Protein AF-A0A645BCF3-F1 (afdb_monomer_lite)

pLDDT: mean 91.85, std 11.13, range [36.22, 98.75]

InterPro domains:
  IPR027031 Glycyl-tRNA synthetase/DNA polymerase subunit gamma-2 [PTHR10745] (15-148)
  IPR045864 Class II Aminoacyl-tRNA synthetase/Biotinyl protein ligase (BPL) and lipoyl protein ligase (LPL) [G3DSA:3.30.930.10] (10-121)
  IPR045864 Class II Aminoacyl-tRNA synthetase/Biotinyl protein ligase (BPL) and lipoyl protein ligase (LPL) [SSF55681] (12-148)
  IPR060648 Glycyl-tRNA synthetase, insertion domain 1 [PF28494] (93-119)

Structure (mmCIF, N/CA/C/O backbone):
data_AF-A0A645BCF3-F1
#
_entry.id   AF-A0A645BCF3-F1
#
loop_
_atom_site.group_PDB
_atom_site.id
_atom_site.type_symbol
_atom_site.label_atom_id
_atom_site.label_alt_id
_atom_site.label_comp_id
_atom_site.label_asym_id
_atom_site.label_entity_id
_atom_site.label_seq_id
_atom_site.pdbx_PDB_ins_code
_atom_site.Cartn_x
_atom_site.Cartn_y
_atom_site.Cartn_z
_atom_site.occupancy
_atom_site.B_iso_or_equiv
_atom_site.auth_seq_id
_atom_site.auth_comp_id
_atom_site.auth_asym_id
_atom_site.auth_atom_id
_atom_site.pdbx_PDB_model_num
ATOM 1 N N . MET A 1 1 ? 20.199 -20.196 23.571 1.00 40.00 1 MET A N 1
ATOM 2 C CA . MET A 1 1 ? 19.570 -19.373 22.518 1.00 40.00 1 MET A CA 1
ATOM 3 C C . MET A 1 1 ? 19.523 -17.950 23.040 1.00 40.00 1 MET A C 1
ATOM 5 O O . MET A 1 1 ? 18.763 -17.687 23.958 1.00 40.00 1 MET A O 1
ATOM 9 N N . ALA A 1 2 ? 20.440 -17.091 22.593 1.00 36.22 2 ALA A N 1
ATOM 10 C CA . ALA A 1 2 ? 20.525 -15.718 23.082 1.00 36.22 2 ALA A CA 1
ATOM 11 C C . ALA A 1 2 ? 19.460 -14.863 22.382 1.00 36.22 2 ALA A C 1
ATOM 13 O O . ALA A 1 2 ? 19.438 -14.805 21.153 1.00 36.22 2 ALA A O 1
ATOM 14 N N . ALA A 1 3 ? 18.587 -14.234 23.171 1.00 46.78 3 ALA A N 1
ATOM 15 C CA . ALA A 1 3 ? 17.693 -13.181 22.714 1.00 46.78 3 ALA A CA 1
ATOM 16 C C . ALA A 1 3 ? 18.538 -12.063 22.084 1.00 46.78 3 ALA A C 1
ATOM 18 O O . ALA A 1 3 ? 19.460 -11.542 22.714 1.00 46.78 3 ALA A O 1
ATOM 19 N N . GLN A 1 4 ? 18.269 -11.736 20.822 1.00 46.06 4 GLN A N 1
ATOM 20 C CA . GLN A 1 4 ? 18.891 -10.591 20.168 1.00 46.06 4 GLN A CA 1
ATOM 21 C C . GLN A 1 4 ? 18.293 -9.333 20.800 1.00 46.06 4 GLN A C 1
ATOM 23 O O . GLN A 1 4 ? 17.137 -9.009 20.561 1.00 46.06 4 GLN A O 1
ATOM 28 N N . SER A 1 5 ? 19.064 -8.652 21.649 1.00 50.66 5 SER A N 1
ATOM 29 C CA . SER A 1 5 ? 18.701 -7.330 22.151 1.00 50.66 5 SER A CA 1
ATOM 30 C C . SER A 1 5 ? 18.668 -6.356 20.970 1.00 50.66 5 SER A C 1
ATOM 32 O O . SER A 1 5 ? 19.709 -6.118 20.345 1.00 50.66 5 SER A O 1
ATOM 34 N N . GLU A 1 6 ? 17.499 -5.807 20.654 1.00 55.47 6 GLU A N 1
ATOM 35 C CA . GLU A 1 6 ? 17.350 -4.770 19.635 1.00 55.47 6 GLU A CA 1
ATOM 36 C C . GLU A 1 6 ? 18.208 -3.559 20.017 1.00 55.47 6 GLU A C 1
ATOM 38 O O . GLU A 1 6 ? 17.997 -2.902 21.037 1.00 55.47 6 GLU A O 1
ATOM 43 N N . LYS A 1 7 ? 19.246 -3.286 19.223 1.00 54.88 7 LYS A N 1
ATOM 44 C CA . LYS A 1 7 ? 20.039 -2.065 19.384 1.00 54.88 7 LYS A CA 1
ATOM 45 C C . LYS A 1 7 ? 19.149 -0.880 19.003 1.00 54.88 7 LYS A C 1
ATOM 47 O O . LYS A 1 7 ? 18.524 -0.948 17.944 1.00 54.88 7 LYS A O 1
ATOM 52 N N . PRO A 1 8 ? 19.120 0.211 19.787 1.00 59.28 8 PRO A N 1
ATOM 53 C CA . PRO A 1 8 ? 18.316 1.372 19.440 1.00 59.28 8 PRO A CA 1
ATOM 54 C C . PRO A 1 8 ? 18.757 1.912 18.077 1.00 59.28 8 PRO A C 1
ATOM 56 O O . PRO A 1 8 ? 19.936 2.206 17.856 1.00 59.28 8 PRO A O 1
ATOM 59 N N . SER A 1 9 ? 17.803 2.005 17.148 1.00 71.00 9 SER A N 1
ATOM 60 C CA . SER A 1 9 ? 18.008 2.683 15.874 1.00 71.00 9 SER A CA 1
ATOM 61 C C . SER A 1 9 ? 18.352 4.141 16.157 1.00 71.00 9 SER A C 1
ATOM 63 O O . SER A 1 9 ? 17.624 4.855 16.840 1.00 71.00 9 SER A O 1
ATOM 65 N N . TRP A 1 10 ? 19.465 4.593 15.600 1.00 80.69 10 TRP A N 1
ATOM 66 C CA . TRP A 1 10 ? 19.931 5.977 15.661 1.00 80.69 10 TRP A CA 1
ATOM 67 C C . TRP A 1 10 ? 19.104 6.922 14.768 1.00 80.69 10 TRP A C 1
ATOM 69 O O . TRP A 1 10 ? 19.357 8.125 14.723 1.00 80.69 10 TRP A O 1
ATOM 79 N N . TYR A 1 11 ? 18.103 6.380 14.074 1.00 85.94 11 TYR A N 1
ATOM 80 C CA . TYR A 1 11 ? 17.143 7.105 13.261 1.00 85.94 11 TYR A CA 1
ATOM 81 C C . TYR A 1 11 ? 15.714 6.811 13.693 1.00 85.94 11 TYR A C 1
ATOM 83 O O . TYR A 1 11 ? 15.345 5.653 13.902 1.00 85.94 11 TYR A O 1
ATOM 91 N N . THR A 1 12 ? 14.901 7.860 13.745 1.00 93.50 12 THR A N 1
ATOM 92 C CA . THR A 1 12 ? 13.453 7.759 13.916 1.00 93.50 12 THR A CA 1
ATOM 93 C C . THR A 1 12 ? 12.769 7.666 12.554 1.00 93.50 12 THR A C 1
ATOM 95 O O . THR A 1 12 ? 13.319 8.090 11.535 1.00 93.50 12 THR A O 1
ATOM 98 N N . MET A 1 13 ? 11.542 7.143 12.512 1.00 92.81 13 MET A N 1
ATOM 99 C CA . MET A 1 13 ? 10.761 7.150 11.270 1.00 92.81 13 MET A CA 1
ATOM 100 C C . MET A 1 13 ? 10.535 8.573 10.749 1.00 92.81 13 MET A C 1
ATOM 102 O O . MET A 1 13 ? 10.660 8.807 9.549 1.00 92.81 13 MET A O 1
ATOM 106 N N . ASP A 1 14 ? 10.325 9.540 11.643 1.00 93.50 14 ASP A N 1
ATOM 107 C CA . ASP A 1 14 ? 10.162 10.950 11.276 1.00 93.50 14 ASP A CA 1
ATOM 108 C C . ASP A 1 14 ? 11.396 11.526 10.575 1.00 93.50 14 ASP A C 1
ATOM 110 O O . ASP A 1 14 ? 11.265 12.304 9.623 1.00 93.50 14 ASP A O 1
ATOM 114 N N . SER A 1 15 ? 12.606 11.131 10.997 1.00 95.12 15 SER A N 1
ATOM 115 C CA . SER A 1 15 ? 13.838 11.597 10.354 1.00 95.12 15 SER A CA 1
ATOM 116 C C . SER A 1 15 ? 13.993 11.019 8.946 1.00 95.12 15 SER A C 1
ATOM 118 O O . SER A 1 15 ? 14.386 11.740 8.024 1.00 95.12 15 SER A O 1
ATOM 120 N N . ILE A 1 16 ? 13.609 9.754 8.748 1.00 94.81 16 ILE A N 1
ATOM 121 C CA . ILE A 1 16 ? 13.612 9.088 7.440 1.00 94.81 16 ILE A CA 1
ATOM 122 C C . ILE A 1 16 ? 12.576 9.728 6.509 1.00 94.81 16 ILE A C 1
ATOM 124 O O . ILE A 1 16 ? 12.909 10.099 5.383 1.00 94.81 16 ILE A O 1
ATOM 128 N N . VAL A 1 17 ? 11.340 9.920 6.978 1.00 94.31 17 VAL A N 1
ATOM 129 C CA . VAL A 1 17 ? 10.263 10.554 6.199 1.00 94.31 17 VAL A CA 1
ATOM 130 C C . VAL A 1 17 ? 10.659 11.972 5.784 1.00 94.31 17 VAL A C 1
ATOM 132 O O . VAL A 1 17 ? 10.527 12.335 4.611 1.00 94.31 17 VAL A O 1
ATOM 135 N N . SER A 1 18 ? 11.224 12.750 6.711 1.00 95.06 18 SER A N 1
ATOM 136 C CA . SER A 1 18 ? 11.707 14.109 6.439 1.00 95.06 18 SER A CA 1
ATOM 137 C C . SER A 1 18 ? 12.804 14.129 5.373 1.00 95.06 18 SER A C 1
ATOM 139 O O . SER A 1 18 ? 12.777 14.967 4.469 1.00 95.06 18 SER A O 1
ATOM 141 N N . LEU A 1 19 ? 13.746 13.182 5.425 1.00 95.94 19 LEU A N 1
ATOM 142 C CA . LEU A 1 19 ? 14.794 13.032 4.415 1.00 95.94 19 LEU A CA 1
ATOM 143 C C . LEU A 1 19 ? 14.213 12.679 3.040 1.00 95.94 19 LEU A C 1
ATOM 145 O O . LEU A 1 19 ? 14.595 13.286 2.037 1.00 95.94 19 LEU A O 1
ATOM 149 N N . CYS A 1 20 ? 13.295 11.710 2.985 1.00 96.81 20 CYS A N 1
ATOM 150 C CA . CYS A 1 20 ? 12.659 11.273 1.745 1.00 96.81 20 CYS A CA 1
ATOM 151 C C . CYS A 1 20 ? 11.902 12.415 1.065 1.00 96.81 20 CYS A C 1
ATOM 153 O O . CYS A 1 20 ? 12.068 12.616 -0.141 1.00 96.81 20 CYS A O 1
ATOM 155 N N . LYS A 1 21 ? 11.137 13.193 1.837 1.00 95.19 21 LYS A N 1
ATOM 156 C CA . LYS A 1 21 ? 10.427 14.373 1.339 1.00 95.19 21 LYS A CA 1
ATOM 157 C C . LYS A 1 21 ? 11.403 15.468 0.899 1.00 95.19 21 LYS A C 1
ATOM 159 O O . LYS A 1 21 ? 11.313 15.960 -0.222 1.00 95.19 21 LYS A O 1
ATOM 164 N N . GLY A 1 22 ? 12.393 15.798 1.732 1.00 97.06 22 GLY A N 1
ATOM 165 C CA . GLY A 1 22 ? 13.365 16.861 1.454 1.00 97.06 22 GLY A CA 1
ATOM 166 C C . GLY A 1 22 ? 14.285 16.593 0.258 1.00 97.06 22 GLY A C 1
ATOM 167 O O . GLY A 1 22 ? 14.781 17.535 -0.353 1.00 97.06 22 GLY A O 1
ATOM 168 N N . ARG A 1 23 ? 14.509 15.322 -0.104 1.00 97.50 23 ARG A N 1
ATOM 169 C CA . ARG A 1 23 ? 15.382 14.929 -1.227 1.00 97.50 23 ARG A CA 1
ATOM 170 C C . ARG A 1 23 ? 14.639 14.454 -2.476 1.00 97.50 23 ARG A C 1
ATOM 172 O O . ARG A 1 23 ? 15.283 14.072 -3.446 1.00 97.50 23 ARG A O 1
ATOM 179 N N . GLY A 1 24 ? 13.310 14.458 -2.473 1.00 97.19 24 GLY A N 1
ATOM 180 C CA . GLY A 1 24 ? 12.518 14.032 -3.627 1.00 97.19 24 GLY A CA 1
ATOM 181 C C . GLY A 1 24 ? 12.557 12.535 -3.905 1.00 97.19 24 GLY A C 1
ATOM 182 O O . GLY A 1 24 ? 12.666 12.106 -5.056 1.00 97.19 24 GLY A O 1
ATOM 183 N N . PHE A 1 25 ? 12.441 11.740 -2.842 1.00 98.12 25 PHE A N 1
ATOM 184 C CA . PHE A 1 25 ? 12.156 10.313 -2.940 1.00 98.12 25 PHE A CA 1
ATOM 185 C C . PHE A 1 25 ? 10.652 10.049 -2.986 1.00 98.12 25 PHE A C 1
ATOM 187 O O . PHE A 1 25 ? 10.155 9.531 -3.982 1.00 98.12 25 PHE A O 1
ATOM 194 N N . VAL A 1 26 ? 9.924 10.399 -1.928 1.00 96.81 26 VAL A N 1
ATOM 195 C CA . VAL A 1 26 ? 8.499 10.075 -1.794 1.00 96.81 26 VAL A CA 1
ATOM 196 C C . VAL A 1 26 ? 7.765 11.259 -1.179 1.00 96.81 26 VAL A C 1
ATOM 198 O O . VAL A 1 26 ? 8.260 11.862 -0.225 1.00 96.81 26 VAL A O 1
ATOM 201 N N . TYR A 1 27 ? 6.587 11.554 -1.719 1.00 95.19 27 TYR A N 1
ATOM 202 C CA . TYR A 1 27 ? 5.659 12.575 -1.248 1.00 95.19 27 TYR A CA 1
ATOM 203 C C . TYR A 1 27 ? 4.299 11.940 -0.932 1.00 95.19 27 TYR A C 1
ATOM 205 O O . TYR A 1 27 ? 3.924 10.971 -1.599 1.00 95.19 27 TYR A O 1
ATOM 213 N N . PRO A 1 28 ? 3.542 12.446 0.058 1.00 94.38 28 PRO A N 1
ATOM 214 C CA . PRO A 1 28 ? 2.133 12.096 0.209 1.00 94.38 28 PRO A CA 1
ATOM 215 C C . PRO A 1 28 ? 1.368 12.399 -1.084 1.00 94.38 28 PRO A C 1
ATOM 217 O O . PRO A 1 28 ? 1.540 13.466 -1.671 1.00 94.38 28 PRO A O 1
ATOM 220 N N . GLY A 1 29 ? 0.521 11.478 -1.536 1.00 94.94 29 GLY A N 1
ATOM 221 C CA . GLY A 1 29 ? -0.277 11.707 -2.737 1.00 94.94 29 GLY A CA 1
ATOM 222 C C . GLY A 1 29 ? -1.233 12.877 -2.531 1.00 94.94 29 GLY A C 1
ATOM 223 O O . GLY A 1 29 ? -1.798 13.032 -1.451 1.00 94.94 29 GLY A O 1
ATOM 224 N N . SER A 1 30 ? -1.419 13.713 -3.555 1.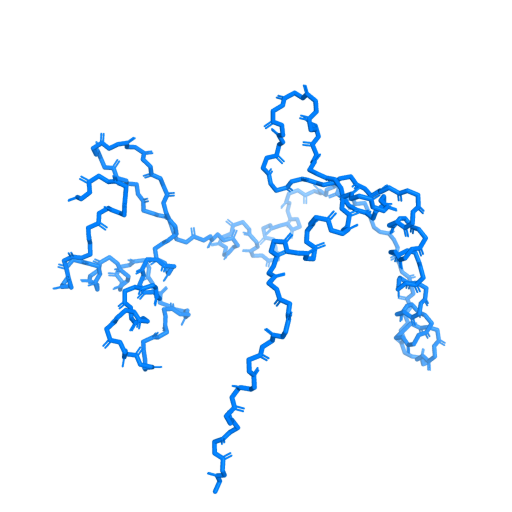00 94.62 30 SER A N 1
ATOM 225 C CA . SER A 1 30 ? -2.273 14.916 -3.478 1.00 94.62 30 SER A CA 1
ATOM 226 C C . SER A 1 30 ? -1.897 15.886 -2.341 1.00 94.62 30 SER A C 1
ATOM 228 O O . SER A 1 30 ? -2.768 16.524 -1.748 1.00 94.62 30 SER A O 1
ATOM 230 N N . GLU A 1 31 ? -0.603 16.014 -2.025 1.00 93.00 31 GLU A N 1
ATOM 231 C CA . GLU A 1 31 ? -0.093 16.777 -0.873 1.00 93.00 31 GLU A CA 1
ATOM 232 C C . GLU A 1 31 ? -0.666 18.202 -0.759 1.00 93.00 31 GLU A C 1
ATOM 234 O O . GLU A 1 31 ? -1.108 18.609 0.314 1.00 93.00 31 GLU A O 1
ATOM 239 N N . ILE A 1 32 ? -0.727 18.948 -1.868 1.00 94.56 32 ILE A N 1
ATOM 240 C CA . ILE A 1 32 ? -1.212 20.342 -1.876 1.00 94.56 32 ILE A CA 1
ATOM 241 C C . ILE A 1 32 ? -2.721 20.477 -1.609 1.00 94.56 32 ILE A C 1
ATOM 243 O O . ILE A 1 32 ? -3.208 21.587 -1.407 1.00 94.56 32 ILE A O 1
ATOM 247 N N . TYR A 1 33 ? -3.456 19.362 -1.601 1.00 94.94 33 TYR A N 1
ATOM 248 C CA . TYR A 1 33 ? -4.895 19.294 -1.338 1.00 94.94 33 TYR A CA 1
ATOM 249 C C . TYR A 1 33 ? -5.225 18.622 0.004 1.00 94.94 33 TYR A C 1
ATOM 251 O O . TYR A 1 33 ? -6.361 18.216 0.224 1.00 94.94 33 TYR A O 1
ATOM 259 N N . GLY A 1 34 ? -4.248 18.512 0.910 1.00 90.31 34 GLY A N 1
ATOM 260 C CA . GLY A 1 34 ? -4.435 17.901 2.232 1.00 90.31 34 GLY A CA 1
ATOM 261 C C . GLY A 1 34 ? -4.064 16.419 2.298 1.00 90.31 34 GLY A C 1
ATOM 262 O O . GLY A 1 34 ? -4.218 15.805 3.350 1.00 90.31 34 GLY A O 1
ATOM 263 N N . GLY A 1 35 ? -3.522 15.865 1.212 1.00 90.69 35 GLY A N 1
ATOM 264 C CA . GLY A 1 35 ? -3.100 14.474 1.144 1.00 90.69 35 GLY A CA 1
ATOM 265 C C . GLY A 1 35 ? -4.251 13.506 0.862 1.00 90.69 35 GLY A C 1
ATOM 266 O O . GLY A 1 35 ? -5.413 13.759 1.169 1.00 90.69 35 GLY A O 1
ATOM 267 N N . LEU A 1 36 ? -3.914 12.361 0.281 1.00 91.38 36 LEU A N 1
ATOM 268 C CA . LEU A 1 36 ? -4.816 11.233 0.101 1.00 91.38 36 LEU A CA 1
ATOM 269 C C . LEU A 1 36 ? -4.209 10.020 0.805 1.00 91.38 36 LEU A C 1
ATOM 271 O O . LEU A 1 36 ? -3.136 9.539 0.425 1.00 91.38 36 LEU A O 1
ATOM 275 N N . ALA A 1 37 ? -4.895 9.546 1.847 1.00 88.38 37 ALA A N 1
ATOM 276 C CA . ALA A 1 37 ? -4.451 8.401 2.631 1.00 88.38 37 ALA A CA 1
ATOM 277 C C . ALA A 1 37 ? -4.163 7.195 1.723 1.00 88.38 37 ALA A C 1
ATOM 279 O O . ALA A 1 37 ? -4.878 6.948 0.752 1.00 88.38 37 ALA A O 1
ATOM 280 N N . ASN A 1 38 ? -3.112 6.446 2.056 1.00 88.81 38 ASN A N 1
ATOM 281 C CA . ASN A 1 38 ? -2.662 5.266 1.312 1.00 88.81 38 ASN A CA 1
ATOM 282 C C . ASN A 1 38 ? -2.245 5.532 -0.147 1.00 88.81 38 ASN A C 1
ATOM 284 O O . ASN A 1 38 ? -2.247 4.616 -0.969 1.00 88.81 38 ASN A O 1
ATOM 288 N N . SER A 1 39 ? -1.859 6.767 -0.476 1.00 94.94 39 SER A N 1
ATOM 289 C CA . SER A 1 39 ? -1.313 7.118 -1.787 1.00 94.94 39 SER A CA 1
ATOM 290 C C . SER A 1 39 ? -0.041 7.955 -1.661 1.00 94.94 39 SER A C 1
ATOM 292 O O . SER A 1 39 ? 0.096 8.764 -0.740 1.00 94.94 39 SER A O 1
ATOM 294 N N . TRP A 1 40 ? 0.896 7.752 -2.591 1.00 95.69 40 TRP A N 1
ATOM 295 C CA . TRP A 1 40 ? 2.193 8.425 -2.602 1.00 95.69 40 TRP A CA 1
ATOM 296 C C . TRP A 1 40 ? 2.703 8.661 -4.019 1.00 95.69 40 TRP A C 1
ATOM 298 O O . TRP A 1 40 ? 2.588 7.789 -4.885 1.00 95.69 40 TRP A O 1
ATOM 308 N N . ASP A 1 41 ? 3.366 9.798 -4.206 1.00 96.75 41 ASP A N 1
ATOM 309 C CA . ASP A 1 41 ? 4.047 10.166 -5.441 1.00 96.75 41 ASP A CA 1
ATOM 310 C C . ASP A 1 41 ? 5.561 9.981 -5.287 1.00 96.75 41 ASP A C 1
ATOM 312 O O . ASP A 1 41 ? 6.162 10.368 -4.283 1.00 96.75 41 ASP A O 1
ATOM 316 N N . TYR A 1 42 ? 6.203 9.383 -6.293 1.00 97.94 42 TYR A N 1
ATOM 317 C CA . TYR A 1 42 ? 7.656 9.204 -6.305 1.00 97.94 42 TYR A CA 1
ATOM 318 C C . TYR A 1 42 ? 8.319 10.376 -7.027 1.00 97.94 42 TYR A C 1
ATOM 320 O O . TYR A 1 42 ? 8.084 10.581 -8.217 1.00 97.94 42 TYR A O 1
ATOM 328 N N . GLY A 1 43 ? 9.172 11.112 -6.312 1.00 97.38 43 GLY A N 1
ATOM 329 C CA . GLY A 1 43 ? 9.950 12.220 -6.868 1.00 97.38 43 GLY A CA 1
ATOM 330 C C . GLY A 1 43 ? 11.111 11.761 -7.765 1.00 97.38 43 GLY A C 1
ATOM 331 O O . GLY A 1 43 ? 11.276 10.560 -8.002 1.00 97.38 43 GLY A O 1
ATOM 332 N N . PRO A 1 44 ? 11.958 12.692 -8.246 1.00 98.25 44 PRO A N 1
ATOM 333 C CA . PRO A 1 44 ? 13.027 12.382 -9.200 1.00 98.25 44 PRO A CA 1
ATOM 334 C C . PRO A 1 44 ? 14.008 11.302 -8.722 1.00 98.25 44 PRO A C 1
ATOM 336 O O . PRO A 1 44 ? 14.340 10.391 -9.475 1.00 98.25 44 PRO A O 1
ATOM 339 N N . LEU A 1 45 ? 14.446 11.349 -7.459 1.00 98.31 45 LEU A N 1
ATOM 340 C CA . LEU A 1 45 ? 15.317 10.302 -6.911 1.00 98.31 45 LEU A CA 1
ATOM 341 C C . LEU A 1 45 ? 14.534 9.026 -6.591 1.00 98.31 45 LEU A C 1
ATOM 343 O O . LEU A 1 45 ? 15.055 7.920 -6.730 1.00 98.31 45 LEU A O 1
ATOM 347 N N . GLY A 1 46 ? 13.271 9.166 -6.190 1.00 98.31 46 GLY A N 1
ATOM 348 C CA . GLY A 1 46 ? 12.405 8.042 -5.853 1.00 98.31 46 GLY A CA 1
ATOM 349 C C . GLY A 1 46 ? 12.060 7.161 -7.043 1.00 98.31 46 GLY A C 1
ATOM 350 O O . GLY A 1 46 ? 12.053 5.937 -6.909 1.00 98.31 46 GLY A O 1
ATOM 351 N N . VAL A 1 47 ? 11.793 7.756 -8.209 1.00 98.44 47 VAL A N 1
ATOM 352 C CA . VAL A 1 47 ? 11.481 6.995 -9.423 1.00 98.44 47 VAL A CA 1
ATOM 353 C C . VAL A 1 47 ? 12.697 6.205 -9.903 1.00 98.44 47 VAL A C 1
ATOM 355 O O . VAL A 1 47 ? 12.563 5.013 -10.183 1.00 98.44 47 VAL A O 1
ATOM 358 N N . GLU A 1 48 ? 13.893 6.803 -9.884 1.00 98.50 48 GLU A N 1
ATOM 359 C CA . GLU A 1 48 ? 15.138 6.105 -10.222 1.00 98.50 48 GLU A CA 1
ATOM 360 C C . GLU A 1 48 ? 15.449 4.986 -9.231 1.00 98.50 48 GLU A C 1
ATOM 362 O O . GLU A 1 48 ? 15.754 3.860 -9.630 1.00 98.50 48 GLU A O 1
ATOM 367 N N . TYR A 1 49 ? 15.300 5.257 -7.934 1.00 98.19 49 TYR A N 1
ATOM 368 C CA . TYR A 1 49 ? 15.479 4.257 -6.887 1.00 98.19 49 TYR A CA 1
ATOM 369 C C . TYR A 1 49 ? 14.517 3.071 -7.054 1.00 98.19 49 TYR A C 1
ATOM 371 O O . TYR A 1 49 ? 14.954 1.919 -7.121 1.00 98.19 49 TYR A O 1
ATOM 379 N N . LYS A 1 50 ? 13.215 3.339 -7.214 1.00 98.31 50 LYS A N 1
ATOM 380 C CA . LYS A 1 50 ? 12.187 2.313 -7.44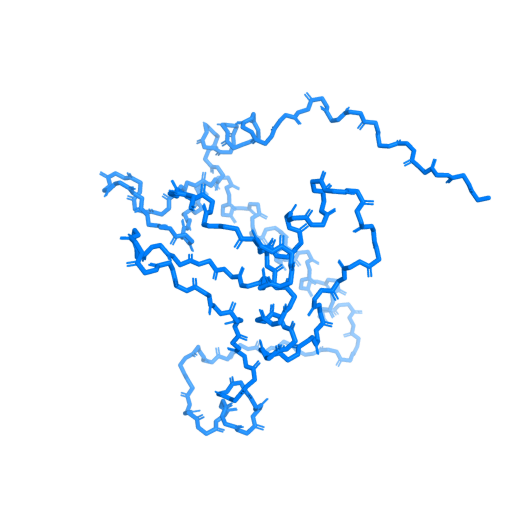4 1.00 98.31 50 LYS A CA 1
ATOM 381 C C . LYS A 1 50 ? 12.488 1.492 -8.698 1.00 98.31 50 LYS A C 1
ATOM 383 O O . LYS A 1 50 ? 12.387 0.266 -8.669 1.00 98.31 50 LYS A O 1
ATOM 388 N N . ASN A 1 51 ? 12.878 2.143 -9.792 1.00 98.62 51 ASN A N 1
ATOM 389 C CA . ASN A 1 51 ? 13.199 1.468 -11.047 1.00 98.62 51 ASN A CA 1
ATOM 390 C C . ASN A 1 51 ? 14.465 0.607 -10.934 1.00 98.62 51 ASN A C 1
ATOM 392 O O . ASN A 1 51 ? 14.491 -0.502 -11.468 1.00 98.62 51 ASN A O 1
ATOM 396 N N . ASN A 1 52 ? 15.485 1.063 -10.203 1.00 98.62 52 ASN A N 1
ATOM 397 C CA . ASN A 1 52 ? 16.683 0.274 -9.909 1.00 98.62 52 ASN A CA 1
ATOM 398 C C . ASN A 1 52 ? 16.345 -1.013 -9.148 1.00 98.62 52 ASN A C 1
ATOM 400 O O . ASN A 1 52 ? 16.802 -2.085 -9.546 1.00 98.62 52 ASN A O 1
ATOM 404 N N . ILE A 1 53 ? 15.499 -0.930 -8.116 1.00 98.62 53 ILE A N 1
ATOM 405 C CA . ILE A 1 53 ? 15.047 -2.109 -7.362 1.00 98.62 53 ILE A CA 1
ATOM 406 C C . ILE A 1 53 ? 14.280 -3.072 -8.267 1.00 98.62 53 ILE A C 1
ATOM 408 O O . ILE A 1 53 ? 14.601 -4.259 -8.303 1.00 98.62 53 ILE A O 1
ATOM 412 N N . LYS A 1 54 ? 13.307 -2.569 -9.040 1.00 98.50 54 LYS A N 1
ATOM 413 C CA . LYS A 1 54 ? 12.529 -3.396 -9.976 1.00 98.50 54 LYS A CA 1
ATOM 414 C C . LYS A 1 54 ? 13.433 -4.133 -10.966 1.00 98.50 54 LYS A C 1
ATOM 416 O O . LYS A 1 54 ? 13.260 -5.332 -11.165 1.00 98.50 54 LYS A O 1
ATOM 421 N N . ARG A 1 55 ? 14.427 -3.447 -11.544 1.00 98.69 55 ARG A N 1
ATOM 422 C CA . ARG A 1 55 ? 15.405 -4.053 -12.466 1.00 98.69 55 ARG A CA 1
ATOM 423 C C . ARG A 1 55 ? 16.259 -5.121 -11.791 1.00 98.69 55 ARG A C 1
ATOM 425 O O . ARG A 1 55 ? 16.439 -6.193 -12.364 1.00 98.69 55 ARG A O 1
ATOM 432 N N . ALA A 1 56 ? 16.774 -4.844 -10.594 1.00 98.75 56 ALA A N 1
ATOM 433 C CA . ALA A 1 56 ? 17.588 -5.800 -9.848 1.00 98.75 56 ALA A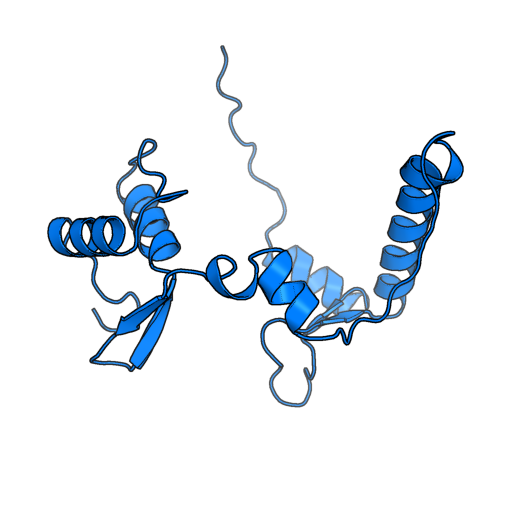 CA 1
ATOM 434 C C . ALA A 1 56 ? 16.791 -7.070 -9.509 1.00 98.75 56 ALA A C 1
ATOM 436 O O . ALA A 1 56 ? 17.276 -8.180 -9.728 1.00 98.75 56 ALA A O 1
ATOM 437 N N . TRP A 1 57 ? 15.546 -6.907 -9.051 1.00 98.62 57 TRP A N 1
ATOM 438 C CA . TRP A 1 57 ? 14.639 -8.018 -8.768 1.00 98.62 57 TRP A CA 1
ATOM 439 C C . TRP A 1 57 ? 14.321 -8.824 -10.033 1.00 98.62 57 TRP A C 1
ATOM 441 O O . TRP A 1 57 ? 14.475 -10.043 -10.041 1.00 98.62 57 TRP A O 1
ATOM 451 N N . TRP A 1 58 ? 13.958 -8.148 -11.127 1.00 98.44 58 TRP A N 1
ATOM 452 C CA . TRP A 1 58 ? 13.617 -8.800 -12.392 1.00 98.44 58 TRP A CA 1
ATOM 453 C C . TRP A 1 58 ? 14.779 -9.619 -12.949 1.00 98.44 58 TRP A C 1
ATOM 455 O O . TRP A 1 58 ? 14.606 -10.772 -13.343 1.00 98.44 58 TRP A O 1
ATOM 465 N N . ARG A 1 59 ? 15.988 -9.049 -12.925 1.00 98.44 59 ARG A N 1
ATOM 466 C CA . ARG A 1 59 ? 17.196 -9.768 -13.318 1.00 98.44 59 ARG A CA 1
ATOM 467 C C . ARG A 1 59 ? 17.378 -11.025 -12.471 1.00 98.44 59 ARG A C 1
ATOM 469 O O . ARG A 1 59 ? 17.531 -12.108 -13.025 1.00 98.44 59 ARG A O 1
AT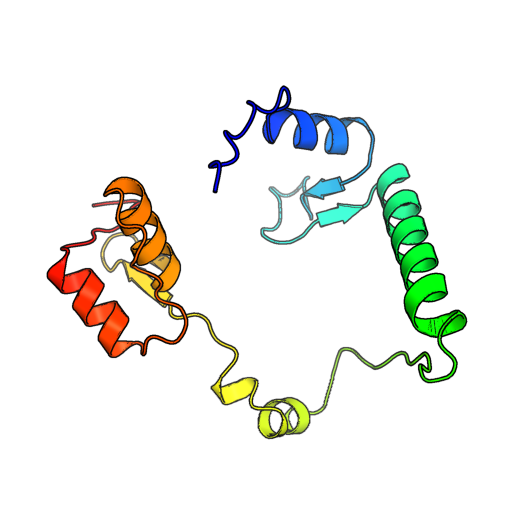OM 476 N N . LYS A 1 60 ? 17.328 -10.886 -11.143 1.00 98.31 60 LYS A N 1
ATOM 477 C CA . LYS A 1 60 ? 17.646 -11.984 -10.228 1.00 98.31 60 LYS A CA 1
ATOM 478 C C . LYS A 1 60 ? 16.635 -13.127 -10.279 1.00 98.31 60 LYS A C 1
ATOM 480 O O . LYS A 1 60 ? 17.025 -14.290 -10.271 1.00 98.31 60 LYS A O 1
ATOM 485 N N . PHE A 1 61 ? 15.349 -12.799 -10.270 1.00 98.06 61 PHE A N 1
ATOM 486 C CA . PHE A 1 61 ? 14.295 -13.793 -10.083 1.00 98.06 61 PHE A CA 1
ATOM 487 C C . PHE A 1 61 ? 13.664 -14.249 -11.392 1.00 98.06 61 PHE A C 1
ATOM 489 O O . PHE A 1 61 ? 13.187 -15.377 -11.449 1.00 98.06 61 PHE A O 1
ATOM 496 N N . VAL A 1 62 ? 13.675 -13.426 -12.443 1.00 97.88 62 VAL A N 1
ATOM 497 C CA . VAL A 1 62 ? 13.102 -13.797 -13.744 1.00 97.88 62 VAL A CA 1
ATOM 498 C C . VAL A 1 62 ? 14.203 -14.209 -14.715 1.00 97.88 62 VAL A C 1
ATOM 500 O O . VAL A 1 62 ? 14.234 -15.357 -15.130 1.00 97.88 62 VAL A O 1
ATOM 503 N N . GLN A 1 63 ? 15.140 -13.315 -15.044 1.00 98.12 63 GLN A N 1
ATOM 504 C CA . GLN A 1 63 ? 16.108 -13.557 -16.129 1.00 98.12 63 GLN A CA 1
ATOM 505 C C . GLN A 1 63 ? 17.195 -14.585 -15.785 1.00 98.12 63 GLN A C 1
ATOM 507 O O . GLN A 1 63 ? 17.632 -15.327 -16.658 1.00 98.12 63 GLN A O 1
ATOM 512 N N . GLU A 1 64 ? 17.654 -14.622 -14.532 1.00 98.31 64 GLU A N 1
ATOM 513 C CA . GLU A 1 64 ? 18.673 -15.578 -14.070 1.00 98.31 64 GLU A CA 1
ATOM 514 C C . GLU A 1 64 ? 18.084 -16.958 -13.706 1.00 98.31 64 GLU A C 1
ATOM 516 O O . GLU A 1 64 ? 18.839 -17.883 -13.407 1.00 98.31 64 GLU A O 1
ATOM 521 N N . SER A 1 65 ? 16.754 -17.122 -13.742 1.00 97.88 65 SER A N 1
ATOM 522 C CA . SER A 1 65 ? 16.077 -18.402 -13.506 1.00 97.88 65 SER A CA 1
ATOM 523 C C . SER A 1 65 ? 15.687 -19.055 -14.837 1.00 97.88 65 SER A C 1
ATOM 525 O O . SER A 1 65 ? 14.956 -18.441 -15.611 1.00 97.88 65 SER A O 1
ATOM 527 N N . PRO A 1 66 ? 16.075 -20.316 -15.108 1.00 97.44 66 PRO A N 1
ATOM 528 C CA . PRO A 1 66 ? 15.689 -20.999 -16.345 1.00 97.44 66 PRO A CA 1
ATOM 529 C C . PRO A 1 66 ? 14.200 -21.387 -16.391 1.00 97.44 66 PRO A C 1
ATOM 531 O O . PRO A 1 66 ? 13.728 -21.848 -17.426 1.00 97.44 66 PRO A O 1
ATOM 534 N N . TYR A 1 67 ? 13.466 -21.233 -15.283 1.00 98.06 67 TYR A N 1
ATOM 535 C CA . TYR A 1 67 ? 12.079 -21.690 -15.145 1.00 98.06 67 TYR A CA 1
ATOM 536 C C . TYR A 1 67 ? 11.048 -20.559 -15.101 1.00 98.06 67 TYR A C 1
ATOM 538 O O . TYR A 1 67 ? 9.851 -20.832 -15.144 1.00 98.06 67 TYR A O 1
ATOM 546 N N . ASN A 1 68 ? 11.484 -19.300 -15.010 1.00 98.12 68 ASN A N 1
ATOM 547 C CA . ASN A 1 68 ? 10.577 -18.169 -14.840 1.00 98.12 68 ASN A CA 1
ATOM 548 C C . ASN A 1 68 ? 10.428 -17.383 -16.144 1.00 98.12 68 ASN A C 1
ATOM 550 O O . ASN A 1 68 ? 11.395 -17.147 -16.863 1.00 98.12 68 ASN A O 1
ATOM 554 N N . VAL A 1 69 ? 9.202 -16.941 -16.427 1.00 97.31 69 VAL A N 1
ATOM 555 C CA . VAL A 1 69 ? 8.861 -16.166 -17.625 1.00 97.31 69 VAL A CA 1
ATOM 556 C C . VAL A 1 69 ? 8.177 -14.872 -17.204 1.00 97.31 69 VAL A C 1
ATOM 558 O O . VAL A 1 69 ? 7.322 -14.866 -16.320 1.00 97.31 69 VAL A O 1
ATOM 561 N N . GLY A 1 70 ? 8.567 -13.766 -17.833 1.00 97.19 70 GLY A N 1
ATOM 562 C CA . GLY A 1 70 ? 7.927 -12.475 -17.620 1.00 97.19 70 GLY A CA 1
ATOM 563 C C . GLY A 1 70 ? 6.572 -12.379 -18.317 1.00 97.19 70 GLY A C 1
ATOM 564 O O . GLY A 1 70 ? 6.445 -12.771 -19.474 1.00 97.19 70 GLY A O 1
ATOM 565 N N . MET A 1 71 ? 5.583 -11.811 -17.633 1.00 97.31 71 MET A N 1
ATOM 566 C CA . MET A 1 71 ? 4.252 -11.522 -18.166 1.00 97.31 71 MET A CA 1
ATOM 567 C C . MET A 1 71 ? 3.755 -10.197 -17.580 1.00 97.31 71 MET A C 1
ATOM 569 O O . MET A 1 71 ? 4.048 -9.896 -16.424 1.00 97.31 71 MET A O 1
ATOM 573 N N . ASP A 1 72 ? 3.006 -9.427 -18.367 1.00 97.31 72 ASP A N 1
ATOM 574 C CA . ASP A 1 72 ? 2.332 -8.202 -17.928 1.00 97.31 72 ASP A CA 1
ATOM 575 C C . ASP A 1 72 ? 0.829 -8.336 -18.201 1.00 97.31 72 ASP A C 1
ATOM 577 O O . ASP A 1 72 ? 0.422 -8.616 -19.330 1.00 97.31 72 ASP A O 1
ATOM 581 N N . ALA A 1 73 ? 0.014 -8.221 -17.154 1.00 97.31 73 ALA A N 1
ATOM 582 C CA . ALA A 1 73 ? -1.419 -8.495 -17.191 1.00 97.31 73 ALA A CA 1
ATOM 583 C C . ALA A 1 73 ? -2.234 -7.221 -16.950 1.00 97.31 73 ALA A C 1
ATOM 585 O O . ALA A 1 73 ? -1.798 -6.295 -16.267 1.00 97.31 73 ALA A O 1
ATOM 586 N N . ALA A 1 74 ? -3.456 -7.187 -17.483 1.00 97.12 74 ALA A N 1
ATOM 587 C CA . ALA A 1 74 ? -4.369 -6.074 -17.253 1.00 97.12 74 ALA A CA 1
ATOM 588 C C . ALA A 1 74 ? -4.785 -5.983 -15.771 1.00 97.12 74 ALA A C 1
ATOM 590 O O . ALA A 1 74 ? -5.105 -6.992 -15.148 1.00 97.12 74 ALA A O 1
ATOM 591 N N . ILE A 1 75 ? -4.832 -4.758 -15.233 1.00 96.50 75 ILE A N 1
ATOM 592 C CA . ILE A 1 75 ? -5.288 -4.485 -13.856 1.00 96.50 75 ILE A CA 1
ATOM 593 C C . ILE A 1 75 ? -6.801 -4.711 -13.724 1.00 96.50 75 ILE A C 1
ATOM 595 O O . ILE A 1 75 ? -7.271 -5.258 -12.730 1.00 96.50 75 ILE A O 1
ATOM 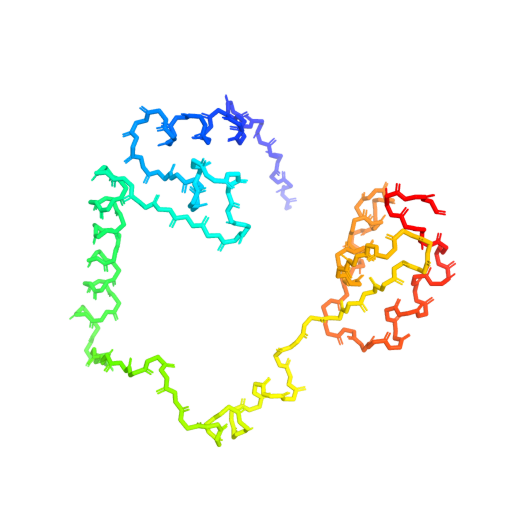599 N N . LEU A 1 76 ? -7.575 -4.283 -14.726 1.00 96.75 76 LEU A N 1
ATOM 600 C CA . LEU A 1 76 ? -9.018 -4.505 -14.762 1.00 96.75 76 LEU A CA 1
ATOM 601 C C . LEU A 1 76 ? -9.297 -5.903 -15.314 1.00 96.75 76 LEU A C 1
ATOM 603 O O . LEU A 1 76 ? -8.903 -6.223 -16.435 1.00 96.75 76 LEU A O 1
ATOM 607 N N . MET A 1 77 ? -9.987 -6.721 -14.523 1.00 96.00 77 MET A N 1
ATOM 608 C CA . MET A 1 77 ? -10.257 -8.124 -14.829 1.00 96.00 77 MET A CA 1
ATOM 609 C C . MET A 1 77 ? -11.759 -8.413 -14.810 1.00 96.00 77 MET A C 1
ATOM 611 O O . MET A 1 77 ? -12.541 -7.684 -14.201 1.00 96.00 77 MET A O 1
ATOM 615 N N . ASN A 1 78 ? -12.163 -9.510 -15.453 1.00 97.69 78 ASN A N 1
ATOM 616 C CA . ASN A 1 78 ? -13.515 -10.044 -15.307 1.00 97.69 78 ASN A CA 1
ATOM 617 C C . ASN A 1 78 ? -13.752 -10.478 -13.837 1.00 97.69 78 ASN A C 1
ATOM 619 O O . ASN A 1 78 ? -12.910 -11.225 -13.320 1.00 97.69 78 ASN A O 1
ATOM 623 N N . PRO A 1 79 ? -14.873 -10.083 -13.192 1.00 96.88 79 PRO A N 1
ATOM 624 C CA . PRO A 1 79 ? -15.180 -10.422 -11.797 1.00 96.88 79 PRO A CA 1
ATOM 625 C C . PRO A 1 79 ? -15.130 -11.918 -11.459 1.00 96.88 79 PRO A C 1
ATOM 627 O O . PRO A 1 79 ? -14.744 -12.273 -10.347 1.00 96.88 79 PRO A O 1
ATOM 630 N N . GLU A 1 80 ? -15.439 -12.803 -12.411 1.00 98.00 80 GLU A N 1
ATOM 631 C CA . GLU A 1 80 ? -15.369 -14.258 -12.208 1.00 98.00 80 GLU A CA 1
ATOM 632 C C . GLU A 1 80 ? -13.957 -14.724 -11.821 1.00 98.00 80 GLU A C 1
ATOM 634 O O . GLU A 1 80 ? -13.800 -15.683 -11.069 1.00 98.00 80 GLU A O 1
ATOM 639 N N . THR A 1 81 ? -12.912 -13.998 -12.239 1.00 97.56 81 THR A N 1
ATOM 640 C CA . THR A 1 81 ? -11.527 -14.252 -11.800 1.00 97.56 81 THR A CA 1
ATOM 641 C C . THR A 1 81 ? -11.389 -14.130 -10.280 1.00 97.56 81 THR A C 1
ATOM 643 O O . THR A 1 81 ? -10.678 -14.907 -9.639 1.00 97.56 81 THR A O 1
ATOM 646 N N . TRP A 1 82 ? -12.063 -13.151 -9.679 1.00 96.75 82 TRP A N 1
ATOM 647 C CA . TRP A 1 82 ? -11.977 -12.858 -8.247 1.00 96.75 82 TRP A CA 1
ATOM 648 C C . TRP A 1 82 ? -12.851 -13.805 -7.426 1.00 96.75 82 TRP A C 1
ATOM 650 O O . TRP A 1 82 ? -12.501 -14.134 -6.294 1.00 96.75 82 TRP A O 1
ATOM 660 N N . VAL A 1 83 ? -13.957 -14.277 -8.008 1.00 97.06 83 VAL A N 1
ATOM 661 C CA . VAL A 1 83 ? -14.787 -15.338 -7.423 1.00 97.06 83 VAL A CA 1
ATOM 662 C C . VAL A 1 83 ? -14.015 -16.655 -7.419 1.00 97.06 83 VAL A C 1
ATOM 664 O O . VAL A 1 83 ? -13.839 -17.255 -6.362 1.00 97.06 83 VAL A O 1
ATOM 667 N N . ALA A 1 84 ? -13.484 -17.069 -8.572 1.00 97.31 84 ALA A N 1
ATOM 668 C CA . ALA A 1 84 ? -12.776 -18.339 -8.725 1.00 97.31 84 ALA A CA 1
ATOM 669 C C . ALA A 1 84 ? -11.499 -18.427 -7.872 1.00 97.31 84 ALA A C 1
ATOM 671 O O . ALA A 1 84 ? -11.171 -19.494 -7.363 1.00 97.31 84 ALA A O 1
ATOM 672 N N . SER A 1 85 ? -10.791 -17.310 -7.683 1.00 96.62 85 SER A N 1
ATOM 673 C CA . SER A 1 85 ? -9.618 -17.243 -6.798 1.00 96.62 85 SER A CA 1
ATOM 674 C C . SER A 1 85 ? -9.964 -17.108 -5.308 1.00 96.62 85 SER A C 1
ATOM 676 O O . SER A 1 85 ? -9.061 -17.140 -4.478 1.00 96.62 85 SER A O 1
ATOM 678 N N . GLY A 1 86 ? -11.245 -16.945 -4.956 1.00 95.81 86 GLY A N 1
ATOM 679 C CA . GLY A 1 86 ? -11.716 -16.799 -3.577 1.00 95.81 86 GLY A CA 1
ATOM 680 C C . GLY A 1 86 ? -11.578 -15.395 -2.980 1.00 95.81 86 GLY A C 1
ATOM 681 O O . GLY A 1 86 ? -12.029 -15.180 -1.856 1.00 95.81 86 GLY A O 1
ATOM 682 N N . HIS A 1 87 ? -11.029 -14.415 -3.708 1.00 95.75 87 HIS A N 1
ATOM 683 C CA . HIS A 1 87 ? -10.834 -13.052 -3.195 1.00 95.75 87 HIS A CA 1
ATOM 684 C C . HIS A 1 87 ? -12.146 -12.398 -2.751 1.00 95.75 87 HIS A C 1
ATOM 686 O O . HIS A 1 87 ? -12.176 -11.757 -1.707 1.00 95.75 87 HIS A O 1
ATOM 692 N N . VAL A 1 88 ? -13.244 -12.607 -3.488 1.00 94.06 88 VAL A N 1
ATOM 693 C CA . VAL A 1 88 ? -14.558 -12.031 -3.133 1.00 94.06 88 VAL A CA 1
ATOM 694 C C . VAL A 1 88 ? -15.061 -12.526 -1.772 1.00 94.06 88 VAL A C 1
ATOM 696 O O . VAL A 1 88 ? -15.721 -11.776 -1.060 1.00 94.06 88 VAL A O 1
ATOM 699 N N . GLY A 1 89 ? -14.765 -13.775 -1.405 1.00 90.56 89 GLY A N 1
ATOM 700 C CA . GLY A 1 89 ? -15.234 -14.370 -0.151 1.00 90.56 89 GLY A CA 1
ATOM 701 C C . GLY A 1 89 ? -14.235 -14.301 1.003 1.00 90.56 89 GLY A C 1
ATOM 702 O O . GLY A 1 89 ? -14.652 -14.406 2.152 1.00 90.56 89 GLY A O 1
ATOM 703 N N . GLY A 1 90 ? -12.936 -14.169 0.714 1.00 88.44 90 GLY A N 1
ATOM 704 C CA . GLY A 1 90 ? -11.877 -14.334 1.715 1.00 88.44 90 GLY A CA 1
ATOM 705 C C . GLY A 1 90 ? -10.890 -13.176 1.845 1.00 88.44 90 GLY A C 1
ATOM 706 O O . GLY A 1 90 ? -10.153 -13.142 2.824 1.00 88.44 90 GLY A O 1
ATOM 707 N N . PHE A 1 91 ? -10.846 -12.229 0.903 1.00 92.19 91 PHE A N 1
ATOM 708 C CA . PHE A 1 91 ? -9.898 -11.112 0.957 1.00 92.19 91 PHE A CA 1
ATOM 709 C C . PHE A 1 91 ? -10.535 -9.879 1.608 1.00 92.19 91 PHE A C 1
ATOM 711 O O . PHE A 1 91 ? -10.817 -8.873 0.957 1.00 92.19 91 PHE A O 1
ATOM 718 N N . SER A 1 92 ? -10.798 -9.986 2.910 1.00 89.88 92 SER A N 1
ATOM 719 C CA . SER A 1 92 ? -11.368 -8.914 3.726 1.00 89.88 92 SER A CA 1
ATOM 720 C C . SER A 1 92 ? -10.757 -8.907 5.119 1.00 89.88 92 SER A C 1
ATOM 722 O O . SER A 1 92 ? -10.626 -9.967 5.730 1.00 89.88 92 SER A O 1
ATOM 724 N N . ASP A 1 93 ? -10.480 -7.718 5.646 1.00 90.12 93 ASP A N 1
ATOM 725 C CA . ASP A 1 93 ? -10.090 -7.553 7.044 1.00 90.12 93 ASP A CA 1
ATOM 726 C C . ASP A 1 93 ? -11.335 -7.437 7.947 1.00 90.12 93 ASP A C 1
ATOM 728 O O . ASP A 1 93 ? -12.319 -6.790 7.562 1.00 90.12 93 ASP A O 1
ATOM 732 N N . PRO A 1 94 ? -11.313 -8.011 9.162 1.00 91.38 94 PRO A N 1
ATOM 733 C CA . PRO A 1 94 ? -12.394 -7.866 10.129 1.00 91.38 94 PRO A CA 1
ATOM 734 C C . PRO A 1 94 ? -12.412 -6.432 10.673 1.00 91.38 94 PRO A C 1
ATOM 736 O O . PRO A 1 94 ? -11.430 -5.956 11.241 1.00 91.38 94 PRO A O 1
ATOM 739 N N . LEU A 1 95 ? -13.531 -5.727 10.515 1.00 93.12 95 LEU A N 1
ATOM 740 C CA . LEU A 1 95 ? -13.676 -4.333 10.942 1.00 93.12 95 LEU A CA 1
ATOM 741 C C . LEU A 1 95 ? -14.647 -4.211 12.119 1.00 93.12 95 LEU A C 1
ATOM 743 O O . LEU A 1 95 ? -15.669 -4.892 12.162 1.00 93.12 95 LEU A O 1
ATOM 747 N N . MET A 1 96 ? -14.337 -3.299 13.038 1.00 92.06 96 MET A N 1
ATOM 748 C CA . MET A 1 96 ? -15.178 -2.908 14.167 1.00 92.06 96 MET A CA 1
ATOM 749 C C . MET A 1 96 ? -15.502 -1.417 14.089 1.00 92.06 96 MET A C 1
ATOM 751 O O . MET A 1 96 ? -14.607 -0.580 13.960 1.00 92.06 96 MET A O 1
ATOM 755 N N . ASP A 1 97 ? -16.791 -1.095 14.190 1.00 93.50 97 ASP A N 1
ATOM 756 C CA . ASP A 1 97 ? -17.304 0.274 14.172 1.00 93.50 97 ASP A CA 1
ATOM 757 C C . ASP A 1 97 ? -17.664 0.731 15.595 1.00 93.50 97 ASP A C 1
ATOM 759 O O . ASP A 1 97 ? -18.485 0.115 16.284 1.00 93.50 97 ASP A O 1
ATOM 763 N N . CYS A 1 98 ? -17.099 1.858 16.031 1.00 93.56 98 CYS A N 1
ATOM 764 C CA . CYS A 1 98 ? -17.515 2.500 17.272 1.00 93.56 98 CYS A CA 1
ATOM 765 C C . CYS A 1 98 ? -18.858 3.211 17.070 1.00 93.56 98 CYS A C 1
ATOM 767 O O . CYS A 1 98 ? -18.973 4.139 16.272 1.00 93.56 98 CYS A O 1
ATOM 769 N N . LYS A 1 99 ? -19.889 2.842 17.837 1.00 92.75 99 LYS A N 1
ATOM 770 C CA . LYS A 1 99 ? -21.215 3.482 17.733 1.00 92.75 99 LYS A CA 1
ATOM 771 C C . LYS A 1 99 ? -21.247 4.933 18.234 1.00 92.75 99 LYS A C 1
ATOM 773 O O . LYS A 1 99 ? -22.171 5.656 17.875 1.00 92.75 99 LYS A O 1
ATOM 778 N N . GLY A 1 100 ? -20.272 5.349 19.047 1.00 94.06 100 GLY A N 1
ATOM 779 C CA . GLY A 1 100 ? -20.173 6.706 19.591 1.00 94.06 100 GLY A CA 1
ATOM 780 C C . GLY A 1 100 ? -19.582 7.697 18.590 1.00 94.06 100 GLY A C 1
ATOM 781 O O . GLY A 1 100 ? -20.268 8.613 18.140 1.00 94.06 100 GLY A O 1
ATOM 782 N N . CYS A 1 101 ? -18.316 7.501 18.209 1.00 94.25 101 CYS A N 1
ATOM 783 C CA . CYS A 1 101 ? -17.608 8.410 17.299 1.00 94.25 101 CYS A CA 1
ATOM 784 C C . CYS A 1 101 ? -17.697 8.017 15.814 1.00 94.25 101 CYS A C 1
ATOM 786 O O . CYS A 1 101 ? -17.337 8.821 14.957 1.00 94.25 101 CYS A O 1
ATOM 788 N N . ARG A 1 102 ? -18.213 6.821 15.489 1.00 93.31 102 ARG A N 1
ATOM 789 C CA . ARG A 1 102 ? -18.248 6.238 14.128 1.00 93.31 102 ARG A CA 1
ATOM 790 C C . ARG A 1 102 ? -16.871 5.963 13.521 1.00 93.31 102 ARG A C 1
ATOM 792 O O . ARG A 1 102 ? -16.777 5.731 12.318 1.00 93.31 102 ARG A O 1
ATOM 799 N N . ALA A 1 103 ? -15.823 5.968 14.340 1.00 93.81 103 ALA A N 1
ATOM 800 C CA . ALA A 1 103 ? -14.510 5.512 13.922 1.00 93.81 103 ALA A CA 1
ATOM 801 C C . ALA A 1 103 ? -14.518 4.005 13.669 1.00 93.81 103 ALA A C 1
ATOM 803 O O . ALA A 1 103 ? -15.290 3.252 14.274 1.00 93.81 103 ALA A O 1
ATOM 804 N N . ARG A 1 104 ? -13.645 3.589 12.756 1.00 93.69 104 ARG A N 1
ATOM 805 C CA . ARG A 1 104 ? -13.549 2.220 12.273 1.00 93.69 104 ARG A CA 1
ATOM 806 C C . ARG A 1 104 ? -12.131 1.716 12.461 1.00 93.69 104 ARG A C 1
ATOM 808 O O . ARG A 1 104 ? -11.182 2.353 12.012 1.00 93.69 104 ARG A O 1
ATOM 815 N N . PHE A 1 105 ? -12.018 0.544 13.065 1.00 93.75 105 PHE A N 1
ATOM 816 C CA . PHE A 1 105 ? -10.745 -0.088 13.388 1.00 93.75 105 PHE A CA 1
ATOM 817 C C . PHE A 1 105 ? -10.737 -1.510 12.851 1.00 93.75 105 PHE A C 1
ATOM 819 O O . PHE A 1 105 ? -11.791 -2.142 12.750 1.00 93.75 105 PHE A O 1
ATOM 826 N N . ARG A 1 106 ? -9.558 -2.036 12.527 1.00 94.44 106 ARG A N 1
ATOM 827 C CA . ARG A 1 106 ? -9.443 -3.473 12.295 1.00 94.44 106 ARG A CA 1
ATOM 828 C C . ARG A 1 106 ? -9.486 -4.205 13.635 1.00 94.44 106 ARG A C 1
ATOM 830 O O . ARG A 1 106 ? -8.809 -3.804 14.580 1.00 94.44 106 ARG A O 1
ATOM 837 N N . ALA A 1 107 ? -10.309 -5.244 13.720 1.00 94.75 107 ALA A N 1
ATOM 838 C CA . ALA A 1 107 ? -10.537 -5.994 14.950 1.00 94.75 107 ALA A CA 1
ATOM 839 C C . ALA A 1 107 ? -9.272 -6.727 15.412 1.00 94.75 107 ALA A C 1
ATOM 841 O O . ALA A 1 107 ? -8.950 -6.705 16.596 1.00 94.75 107 ALA A O 1
ATOM 842 N N . ASP A 1 108 ? -8.542 -7.327 14.471 1.00 94.50 108 ASP A N 1
ATOM 843 C CA . ASP A 1 108 ? -7.255 -7.971 14.731 1.00 94.50 108 ASP A CA 1
ATOM 844 C C . ASP A 1 108 ? -6.246 -6.983 15.324 1.00 94.50 108 ASP A C 1
ATOM 846 O O . ASP A 1 108 ? -5.647 -7.259 16.359 1.00 94.50 108 ASP A O 1
ATOM 850 N N . LYS A 1 109 ? -6.153 -5.781 14.753 1.00 93.69 109 LYS A N 1
ATOM 851 C CA . LYS A 1 109 ? -5.220 -4.760 15.209 1.00 93.69 109 LYS A CA 1
ATOM 852 C C . LYS A 1 109 ? -5.539 -4.262 16.617 1.00 93.69 109 LYS A C 1
ATOM 854 O O . LYS A 1 109 ? -4.630 -4.110 17.422 1.00 93.69 109 LYS A O 1
ATOM 859 N N . LEU A 1 110 ? -6.822 -4.082 16.946 1.00 94.50 110 LEU A N 1
ATOM 860 C CA . LEU A 1 110 ? -7.241 -3.752 18.315 1.00 94.50 110 LEU A CA 1
ATOM 861 C C . LEU A 1 110 ? -6.800 -4.820 19.327 1.00 94.50 110 LEU A C 1
ATOM 863 O O . LEU A 1 110 ? -6.398 -4.488 20.440 1.00 94.50 110 LEU A O 1
ATOM 867 N N . ILE A 1 111 ? -6.884 -6.097 18.948 1.00 94.88 111 ILE A N 1
ATOM 868 C CA . ILE A 1 111 ? -6.476 -7.221 19.796 1.00 94.88 111 ILE A CA 1
ATOM 869 C C . ILE A 1 111 ? -4.954 -7.255 19.949 1.00 94.88 111 ILE A C 1
ATOM 871 O O . ILE A 1 111 ? -4.468 -7.421 21.066 1.00 94.88 111 ILE A O 1
ATOM 875 N N . GLU A 1 112 ? -4.210 -7.077 18.857 1.00 94.12 112 GLU A N 1
ATOM 876 C CA . GLU A 1 112 ? -2.745 -7.005 18.869 1.00 94.12 112 GLU A CA 1
ATOM 877 C C . GLU A 1 112 ? -2.232 -5.852 19.732 1.00 94.12 112 GLU A C 1
ATOM 879 O O . GLU A 1 112 ? -1.324 -6.048 20.537 1.00 94.12 112 GLU A O 1
ATOM 884 N N . ASP A 1 113 ? -2.817 -4.662 19.588 1.00 93.56 113 ASP A N 1
ATOM 885 C CA . ASP A 1 113 ? -2.408 -3.477 20.342 1.00 93.56 113 ASP A CA 1
ATOM 886 C C . ASP A 1 113 ? -2.695 -3.671 21.838 1.00 93.56 113 ASP A C 1
ATOM 888 O O . ASP A 1 113 ? -1.812 -3.458 22.671 1.00 93.56 113 ASP A O 1
ATOM 892 N N . TYR A 1 114 ? -3.870 -4.209 22.189 1.00 93.62 114 TYR A N 1
ATOM 893 C CA . TYR A 1 114 ? -4.182 -4.587 23.569 1.00 93.62 114 TYR A CA 1
ATOM 894 C C . TYR A 1 114 ? -3.203 -5.636 24.118 1.00 93.62 114 TYR A C 1
ATOM 896 O O . TYR A 1 114 ? -2.729 -5.516 25.250 1.00 93.62 114 TYR A O 1
ATOM 904 N N . ALA A 1 115 ? -2.891 -6.671 23.333 1.00 93.06 115 ALA A N 1
ATOM 905 C CA . ALA A 1 115 ? -1.963 -7.724 23.727 1.00 93.06 115 ALA A CA 1
ATOM 906 C C . ALA A 1 115 ? -0.552 -7.168 23.967 1.00 93.06 115 ALA A C 1
ATOM 908 O O . ALA A 1 115 ? 0.068 -7.502 24.978 1.00 93.06 115 ALA A O 1
ATOM 909 N N . ALA A 1 116 ? -0.076 -6.271 23.100 1.00 92.25 116 ALA A N 1
ATOM 910 C CA . ALA A 1 116 ? 1.208 -5.597 23.251 1.00 92.25 116 ALA A CA 1
ATOM 911 C C . ALA A 1 116 ? 1.258 -4.738 24.526 1.00 92.25 116 ALA A C 1
ATOM 913 O O . ALA A 1 116 ? 2.206 -4.850 25.303 1.00 92.25 116 ALA A O 1
ATOM 914 N N . GLU A 1 117 ? 0.217 -3.945 24.795 1.00 92.31 117 GLU A N 1
ATOM 915 C CA . GLU A 1 117 ? 0.112 -3.122 26.009 1.00 92.31 117 GLU A CA 1
ATOM 916 C C . GLU A 1 117 ? 0.107 -3.959 27.299 1.00 92.31 117 GLU A C 1
ATOM 918 O O . GLU A 1 117 ? 0.644 -3.538 28.326 1.00 92.31 117 GLU A O 1
ATOM 923 N N . HIS A 1 118 ? -0.451 -5.171 27.244 1.00 90.88 118 HIS A N 1
ATOM 924 C CA . HIS A 1 118 ? -0.559 -6.086 28.385 1.00 90.88 118 HIS A CA 1
ATOM 925 C C . HIS A 1 118 ? 0.550 -7.149 28.428 1.00 90.88 118 HIS A C 1
ATOM 927 O O . HIS A 1 118 ? 0.505 -8.040 29.278 1.00 90.88 118 HIS A O 1
ATOM 933 N N . ASN A 1 119 ? 1.568 -7.045 27.565 1.00 91.44 119 ASN A N 1
ATOM 934 C CA . ASN A 1 119 ? 2.686 -7.992 27.450 1.00 91.44 119 ASN A CA 1
ATOM 935 C C . ASN A 1 119 ? 2.243 -9.454 27.222 1.00 91.44 119 ASN A C 1
ATOM 937 O O . ASN A 1 119 ? 2.834 -10.390 27.763 1.00 91.44 119 ASN A O 1
ATOM 941 N N . LEU A 1 120 ? 1.194 -9.656 26.423 1.00 89.00 120 LEU A N 1
ATOM 942 C CA . LEU A 1 120 ? 0.672 -10.967 26.042 1.00 89.00 120 LEU A CA 1
ATOM 943 C C . LEU A 1 120 ? 1.271 -11.392 24.693 1.00 89.00 120 LEU A C 1
ATOM 945 O O . LEU A 1 120 ? 0.740 -11.054 23.641 1.00 89.00 120 LEU A O 1
ATOM 949 N N . SER A 1 121 ? 2.371 -12.148 24.712 1.00 84.38 121 SER A N 1
ATOM 950 C CA . SER A 1 121 ? 3.061 -12.592 23.487 1.00 84.38 121 SER A CA 1
ATOM 951 C C . SER A 1 121 ? 2.374 -13.735 22.738 1.00 84.38 121 SER A C 1
ATOM 953 O O . SER A 1 121 ? 2.718 -13.993 21.593 1.00 84.38 121 SER A O 1
ATOM 955 N N . ASP A 1 122 ? 1.436 -14.434 23.377 1.00 87.38 122 ASP A N 1
ATOM 956 C CA . ASP A 1 122 ? 0.826 -15.650 22.820 1.00 87.38 122 ASP A CA 1
ATOM 957 C C . ASP A 1 122 ? -0.492 -15.373 22.075 1.00 87.38 122 ASP A C 1
ATOM 959 O O . ASP A 1 122 ? -1.111 -16.287 21.526 1.00 87.38 122 ASP A O 1
ATOM 963 N N . ILE A 1 123 ? -0.954 -14.120 22.073 1.00 89.19 123 ILE A N 1
ATOM 964 C CA . ILE A 1 123 ? -2.206 -13.722 21.431 1.00 89.19 123 ILE A CA 1
ATOM 965 C C . ILE A 1 123 ? -1.910 -13.232 20.017 1.00 89.19 123 ILE A C 1
ATOM 967 O O . ILE A 1 123 ? -1.466 -12.106 19.813 1.00 89.19 123 ILE A O 1
ATOM 971 N N . HIS A 1 124 ? -2.222 -14.083 19.044 1.00 88.88 124 H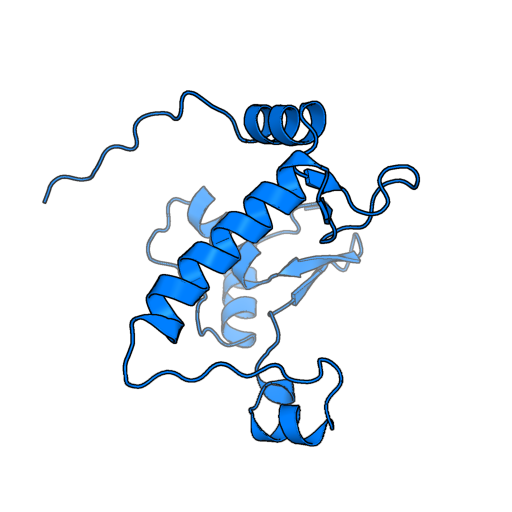IS A N 1
ATOM 972 C CA . HIS A 1 124 ? -2.201 -13.749 17.626 1.00 88.88 124 HIS A CA 1
ATOM 973 C C . HIS A 1 124 ? -3.590 -14.019 17.035 1.00 88.88 124 HIS A C 1
ATOM 975 O O . HIS A 1 124 ? -4.010 -15.181 17.004 1.00 88.88 124 HIS A O 1
ATOM 981 N N . PRO A 1 125 ? -4.326 -12.979 16.597 1.00 90.31 125 PRO A N 1
ATOM 982 C CA . PRO A 1 125 ? -5.659 -13.137 16.017 1.00 90.31 125 PRO A CA 1
ATOM 983 C C . PRO A 1 125 ? -5.635 -13.716 14.591 1.00 90.31 125 PRO A C 1
ATOM 985 O O . PRO A 1 125 ? -6.695 -13.934 14.003 1.00 90.31 125 PRO A O 1
ATOM 988 N N . ASP A 1 126 ? -4.450 -13.993 14.036 1.00 87.44 126 ASP A N 1
ATOM 989 C CA . ASP A 1 126 ? -4.273 -14.606 12.720 1.00 87.44 126 ASP A CA 1
ATOM 990 C C . ASP A 1 126 ? -5.089 -15.902 12.593 1.00 87.44 126 ASP A C 1
ATOM 992 O O . ASP A 1 126 ? -4.870 -16.894 13.291 1.00 87.44 126 ASP A O 1
ATOM 996 N N . GLY A 1 127 ? -6.060 -15.897 11.677 1.00 85.69 127 GLY A N 1
ATOM 997 C CA . GLY A 1 127 ? -6.939 -17.039 11.420 1.00 85.69 127 GLY A CA 1
ATOM 998 C C . GLY A 1 127 ? -8.121 -17.185 12.384 1.00 85.69 127 GLY A C 1
ATOM 999 O O . GLY A 1 127 ? -8.864 -18.164 12.277 1.00 85.69 127 GLY A O 1
ATOM 1000 N N . TRP A 1 128 ? -8.338 -16.240 13.302 1.00 92.31 128 TRP A N 1
ATOM 1001 C CA . TRP A 1 128 ? -9.547 -16.221 14.122 1.00 92.31 128 TRP A CA 1
ATOM 1002 C C . TRP A 1 128 ? -10.773 -15.877 13.277 1.00 92.31 128 TRP A C 1
ATOM 1004 O O . TRP A 1 128 ? -10.737 -15.076 12.345 1.00 92.31 128 TRP A O 1
ATOM 1014 N N . THR A 1 129 ? -11.904 -16.465 13.644 1.00 92.81 129 THR A N 1
ATOM 1015 C CA . THR A 1 129 ? -13.209 -16.073 13.112 1.00 92.81 129 THR A CA 1
ATOM 1016 C C . THR A 1 129 ? -13.662 -14.743 13.716 1.00 92.81 129 THR A C 1
ATOM 1018 O O . THR A 1 129 ? -13.294 -14.395 14.841 1.00 92.81 129 THR A O 1
ATOM 1021 N N . ASN A 1 130 ? -14.552 -14.032 13.018 1.00 92.62 130 ASN A N 1
ATOM 1022 C CA . ASN A 1 130 ? -15.148 -12.790 13.526 1.00 92.62 130 ASN A CA 1
ATOM 1023 C C . ASN A 1 130 ? -15.782 -12.965 14.916 1.00 92.62 130 ASN A C 1
ATOM 1025 O O . ASN A 1 130 ? -15.631 -12.098 15.770 1.00 92.62 130 ASN A O 1
ATOM 1029 N N . ALA A 1 131 ? -16.421 -14.111 15.174 1.00 94.06 131 ALA A N 1
ATOM 1030 C CA . ALA A 1 131 ? -17.032 -14.409 16.468 1.00 94.06 131 ALA A CA 1
ATOM 1031 C C . ALA A 1 131 ? -15.997 -14.572 17.597 1.00 94.06 131 ALA A C 1
ATOM 1033 O O . ALA A 1 131 ? -16.249 -14.151 18.723 1.00 94.06 131 ALA A O 1
ATOM 1034 N N . GLN A 1 132 ? -14.829 -15.158 17.310 1.00 94.81 132 GLN A N 1
ATOM 1035 C CA . GLN A 1 132 ? -13.743 -15.282 18.290 1.00 94.81 132 GLN A CA 1
ATOM 1036 C C . GLN A 1 132 ? -13.146 -13.916 18.631 1.00 94.81 132 GLN A C 1
ATOM 1038 O O . GLN A 1 132 ? -12.949 -13.616 19.807 1.00 94.81 132 GLN A O 1
ATOM 1043 N N . MET A 1 133 ? -12.919 -13.071 17.621 1.00 94.94 133 MET A N 1
ATOM 1044 C CA . MET A 1 133 ? -12.436 -11.704 17.831 1.00 94.94 133 MET A CA 1
ATOM 1045 C C . MET A 1 133 ? -13.441 -10.865 18.628 1.00 94.94 133 MET A C 1
ATOM 1047 O O . MET A 1 133 ? -13.061 -10.210 19.595 1.00 94.94 133 MET A O 1
ATOM 1051 N N . GLU A 1 134 ? -14.731 -10.936 18.287 1.00 94.38 134 GLU A N 1
ATOM 1052 C CA . GLU A 1 134 ? -15.792 -10.240 19.024 1.00 94.38 134 GLU A CA 1
ATOM 1053 C C . GLU A 1 134 ? -15.864 -10.701 20.488 1.00 94.38 134 GLU A C 1
ATOM 1055 O O . GLU A 1 134 ? -15.934 -9.874 21.402 1.00 94.38 134 GLU A O 1
ATOM 1060 N N . ALA A 1 135 ? -15.806 -12.015 20.723 1.00 95.50 135 ALA A N 1
ATOM 1061 C CA . ALA A 1 135 ? -15.817 -12.577 22.068 1.00 95.50 135 ALA A CA 1
ATOM 1062 C C . ALA A 1 135 ? -14.618 -12.092 22.892 1.00 95.50 135 ALA A C 1
ATOM 1064 O O . ALA A 1 135 ? -14.806 -11.670 24.032 1.00 95.50 135 ALA A O 1
ATOM 1065 N N . PHE A 1 136 ? -13.417 -12.088 22.310 1.00 95.06 136 PHE A N 1
ATOM 1066 C CA . PHE A 1 136 ? -12.205 -11.629 22.985 1.00 95.06 136 PHE A CA 1
ATOM 1067 C C . PHE A 1 136 ? -12.269 -10.138 23.334 1.00 95.06 136 PHE A C 1
ATOM 1069 O O . PHE A 1 136 ? -12.021 -9.762 24.479 1.00 95.06 136 PHE A O 1
ATOM 1076 N N . ILE A 1 137 ? -12.660 -9.293 22.374 1.00 94.69 137 ILE A N 1
ATOM 1077 C CA . ILE A 1 137 ? -12.823 -7.844 22.573 1.00 94.69 137 ILE A CA 1
ATOM 1078 C C . ILE A 1 137 ? -13.803 -7.570 23.719 1.00 94.69 137 ILE A C 1
ATOM 1080 O O . ILE A 1 137 ? -13.532 -6.742 24.590 1.00 94.69 137 ILE A O 1
ATOM 1084 N N . LYS A 1 138 ? -14.919 -8.306 23.760 1.00 94.19 138 LYS A N 1
ATOM 1085 C CA . LYS A 1 138 ? -15.925 -8.182 24.817 1.00 94.19 138 LYS A CA 1
ATOM 1086 C C . LYS A 1 138 ? -15.432 -8.698 26.170 1.00 94.19 138 LYS A C 1
ATOM 1088 O O . LYS A 1 138 ? -15.708 -8.063 27.183 1.00 94.19 138 LYS A O 1
ATOM 1093 N N . GLU A 1 139 ? -14.727 -9.828 26.199 1.00 95.19 139 GLU A N 1
ATOM 1094 C CA . GLU A 1 139 ? -14.179 -10.421 27.426 1.00 95.19 139 GLU A CA 1
ATOM 1095 C C . GLU A 1 139 ? -13.131 -9.508 28.069 1.00 95.19 139 GLU A C 1
ATOM 1097 O O . GLU A 1 139 ? -13.155 -9.293 29.280 1.00 95.19 139 GLU A O 1
ATOM 1102 N N . LYS A 1 140 ? -12.224 -8.954 27.259 1.00 94.12 140 LYS A N 1
ATOM 1103 C CA . LYS A 1 140 ? -11.160 -8.058 27.725 1.00 94.12 140 LYS A CA 1
ATOM 1104 C C . LYS A 1 140 ? -11.616 -6.613 27.912 1.00 94.12 140 LYS A C 1
ATOM 1106 O O . LYS A 1 140 ? -10.859 -5.813 28.451 1.00 94.12 140 LYS A O 1
ATOM 1111 N N . GLY A 1 141 ? -12.844 -6.287 27.505 1.00 92.75 141 GLY A N 1
ATOM 1112 C CA . GLY A 1 141 ? -13.402 -4.944 27.629 1.00 92.75 141 GLY A CA 1
ATOM 1113 C C . GLY A 1 141 ? -12.617 -3.909 26.825 1.00 92.75 141 GLY A C 1
ATOM 1114 O O . GLY A 1 141 ? -12.411 -2.801 27.312 1.00 92.75 141 GLY A O 1
ATOM 1115 N N . ILE A 1 142 ? -12.152 -4.271 25.625 1.00 93.81 142 ILE A N 1
ATOM 1116 C CA . ILE A 1 142 ? -11.385 -3.362 24.765 1.00 93.81 142 ILE A CA 1
ATOM 1117 C C . ILE A 1 142 ? -12.320 -2.242 24.294 1.00 93.81 142 ILE A C 1
ATOM 1119 O O . ILE A 1 142 ? -13.327 -2.492 23.627 1.00 93.81 142 ILE A O 1
ATOM 1123 N N . VAL A 1 143 ? -11.992 -1.010 24.679 1.00 93.50 143 VAL A N 1
ATOM 1124 C CA . VAL A 1 143 ? -12.770 0.197 24.371 1.00 93.50 143 VAL A CA 1
ATOM 1125 C C . VAL A 1 143 ? -12.310 0.849 23.070 1.00 93.50 143 VAL A C 1
ATOM 1127 O O . VAL A 1 143 ? -11.286 0.477 22.497 1.00 93.50 143 VAL A O 1
ATOM 1130 N N . CYS A 1 144 ? -13.070 1.831 22.580 1.00 93.50 144 CYS A N 1
ATOM 1131 C CA . CYS A 1 144 ? -12.662 2.581 21.401 1.00 93.50 144 CYS A CA 1
ATOM 1132 C C . CYS A 1 144 ? -11.398 3.406 21.710 1.00 93.50 144 CYS A C 1
ATOM 1134 O O . CYS A 1 144 ? -11.432 4.217 22.637 1.00 93.50 144 CYS A O 1
ATOM 1136 N N . PRO A 1 145 ? -10.323 3.293 20.906 1.00 92.88 145 PRO A N 1
ATOM 1137 C CA . PRO A 1 145 ? -9.107 4.079 21.127 1.00 92.88 145 PRO A CA 1
ATOM 1138 C C . PRO A 1 145 ? -9.309 5.597 21.020 1.00 92.88 145 PRO A C 1
ATOM 1140 O O . PRO A 1 145 ? -8.525 6.363 21.571 1.00 92.88 145 PRO A O 1
ATOM 1143 N N . GLU A 1 146 ? -10.345 6.049 20.306 1.00 93.25 146 GLU A N 1
ATOM 1144 C CA . GLU A 1 146 ? -10.597 7.478 20.094 1.00 93.25 146 GLU A CA 1
ATOM 1145 C C . GLU A 1 146 ? -11.494 8.121 21.156 1.00 93.25 146 GLU A C 1
ATOM 1147 O O . GLU A 1 146 ? -11.277 9.279 21.507 1.00 93.25 146 GLU A O 1
ATOM 1152 N N . CYS A 1 147 ? -12.524 7.421 21.643 1.00 93.50 147 CYS A N 1
ATOM 1153 C CA . CYS A 1 147 ? -13.530 8.022 22.528 1.00 93.50 147 CYS A CA 1
ATOM 1154 C C . CYS A 1 147 ? -13.738 7.310 23.869 1.00 93.50 147 CYS A C 1
ATOM 1156 O O . CYS A 1 147 ? -14.552 7.790 24.661 1.00 93.50 147 CYS A O 1
ATOM 1158 N N . GLY A 1 148 ? -13.020 6.212 24.127 1.00 87.12 148 GLY A N 1
ATOM 1159 C CA . GLY A 1 148 ? -13.303 5.304 25.244 1.00 87.12 148 GLY A CA 1
ATOM 1160 C C . GLY A 1 148 ? -14.596 4.523 25.055 1.00 87.12 148 GLY A C 1
ATOM 1161 O O . GLY A 1 148 ? -15.090 4.003 26.076 1.00 87.12 148 GLY A O 1
#

Sequence (148 aa):
MAAQSEKPSWYTMDSIVSLCKGRGFVYPGSEIYGGLANSWDYGPLGVEYKNNIKRAWWRKFVQESPYNVGMDAAILMNPETWVASGHVGGFSDPLMDCKGCRARFRADKLIEDYAAEHNLSDIHPDGWTNAQMEAFIKEKGIVCPECG

Foldseek 3Di:
DDDPDDDDDPDDPVNVVCVCVVVQAKDAPPVVVVGDPPDIDGGPVNVVVVVVVVVVCCCPPAVVDPPHDDDDDDPDDDCVVCVVVCCVPPVDFAWDADPPPRDIDGLQVLQVVVCVVVVNPPDHCVPPDSVVSVVVCVVVVRDDPPPD

Organism: NCBI:txid1076179

Radius of gyration: 21.49 Å; chains: 1; bounding box: 42×42×47 Å

Secondary structure (DSSP, 8-state):
------PPPSS-HHHHHHHHHHTTSEEETTGGGT--TT-EEE-HHHHHHHHHHHHHHHIIIIIT-TT-------SS--THHHHHTTHHHH----EEE-TTT--EEEHHHHHHHHHHHTT-TT---TT--HHHHHHHHHHHTPPPTTT-